Protein AF-A0A3N4IMP2-F1 (afdb_monomer_lite)

Sequence (169 aa):
MAQAAIAHDALLPSQGLLRSLLDLPLELRLEIYSFCPAFTLLQLSHSISFFYYEINQYPAILRLSGFKARSCTPTSKSRLCMPMITRITDWYERRLFDQLHQPNSGLGYGPQWDDNEKESSKGTVLRRSYARCMHCSKVGRFILYGYGLCKPCYEKSYDFVENLDDSIL

Radius of gyration: 24.7 Å; chains: 1; bounding box: 57×75×63 Å

Organism: NCBI:txid1160509

Structure (mmCIF, N/CA/C/O backbone):
data_AF-A0A3N4IMP2-F1
#
_entry.id   AF-A0A3N4IMP2-F1
#
loop_
_atom_site.group_PDB
_atom_site.id
_atom_site.type_symbol
_atom_site.label_atom_id
_atom_site.label_alt_id
_atom_site.label_comp_id
_atom_site.label_asym_id
_atom_site.label_entity_id
_atom_site.label_seq_id
_atom_site.pdbx_PDB_ins_code
_atom_site.Cartn_x
_atom_site.Cartn_y
_atom_site.Cartn_z
_atom_site.occupancy
_atom_site.B_iso_or_equiv
_atom_site.auth_seq_id
_atom_site.auth_comp_id
_atom_site.auth_asym_id
_atom_site.auth_atom_id
_atom_site.pdbx_PDB_model_num
ATOM 1 N N . MET A 1 1 ? -33.261 57.287 16.439 1.00 51.34 1 MET A N 1
ATOM 2 C CA . MET A 1 1 ? -32.159 56.628 15.706 1.00 51.34 1 MET A CA 1
ATOM 3 C C . MET A 1 1 ? -31.995 55.241 16.303 1.00 51.34 1 MET A C 1
ATOM 5 O O . MET A 1 1 ? -31.429 55.126 17.378 1.00 51.34 1 MET A O 1
ATOM 9 N N . ALA A 1 2 ? -32.603 54.226 15.690 1.00 50.34 2 ALA A N 1
ATOM 10 C CA . ALA A 1 2 ? -32.580 52.848 16.178 1.00 50.34 2 ALA A CA 1
ATOM 11 C C . ALA A 1 2 ? -31.742 52.011 15.204 1.00 50.34 2 ALA A C 1
ATOM 13 O O . ALA A 1 2 ? -32.078 51.931 14.025 1.00 50.34 2 ALA A O 1
ATOM 14 N N . GLN A 1 3 ? -30.625 51.463 15.680 1.00 50.69 3 GLN A N 1
ATOM 15 C CA . GLN A 1 3 ? -29.776 50.549 14.918 1.00 50.69 3 GLN A CA 1
ATOM 16 C C . GLN A 1 3 ? -30.252 49.117 15.170 1.00 50.69 3 GLN A C 1
ATOM 18 O O . GLN A 1 3 ? -30.246 48.646 16.305 1.00 50.69 3 GLN A O 1
ATOM 23 N N . ALA A 1 4 ? -30.690 48.448 14.105 1.00 57.41 4 ALA A N 1
ATOM 24 C CA . ALA A 1 4 ? -31.029 47.034 14.114 1.00 57.41 4 ALA A CA 1
ATOM 25 C C . ALA A 1 4 ? -29.739 46.205 14.020 1.00 57.41 4 ALA A C 1
ATOM 27 O O . ALA A 1 4 ? -29.000 46.304 13.041 1.00 57.41 4 ALA A O 1
ATOM 28 N N . ALA A 1 5 ? -29.467 45.404 15.049 1.00 63.12 5 ALA A N 1
ATOM 29 C CA . ALA A 1 5 ? -28.391 44.424 15.049 1.00 63.12 5 ALA A CA 1
ATOM 30 C C . ALA A 1 5 ? -28.832 43.195 14.239 1.00 63.12 5 ALA A C 1
ATOM 32 O O . ALA A 1 5 ? -29.759 42.484 14.626 1.00 63.12 5 ALA A O 1
ATOM 33 N N . ILE A 1 6 ? -28.181 42.965 13.099 1.00 69.81 6 ILE A N 1
ATOM 34 C CA . ILE A 1 6 ? -28.366 41.768 12.278 1.00 69.81 6 ILE A CA 1
ATOM 35 C C . ILE A 1 6 ? -27.608 40.631 12.967 1.00 69.81 6 ILE A C 1
ATOM 37 O O . ILE A 1 6 ? -26.380 40.568 12.923 1.00 69.81 6 ILE A O 1
ATOM 41 N N . ALA A 1 7 ? -28.350 39.758 13.646 1.00 63.44 7 ALA A N 1
ATOM 42 C CA . ALA A 1 7 ? -27.839 38.496 14.152 1.00 63.44 7 ALA A CA 1
ATOM 43 C C . ALA A 1 7 ? -27.530 37.585 12.956 1.00 63.44 7 ALA A C 1
ATOM 45 O O . ALA A 1 7 ? -28.425 37.005 12.346 1.00 63.44 7 ALA A O 1
ATOM 46 N N . HIS A 1 8 ? -26.252 37.498 12.592 1.00 60.53 8 HIS A N 1
ATOM 47 C CA . HIS A 1 8 ? -25.761 36.432 11.731 1.00 60.53 8 HIS A CA 1
ATOM 48 C C . HIS A 1 8 ? -25.749 35.144 12.550 1.00 60.53 8 HIS A C 1
ATOM 50 O O . HIS A 1 8 ? -24.800 34.87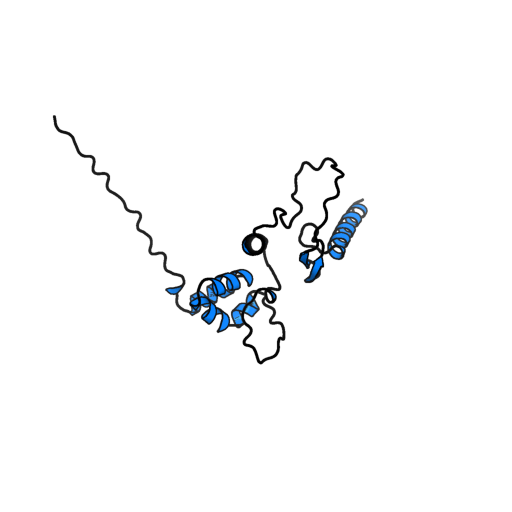4 13.286 1.00 60.53 8 HIS A O 1
ATOM 56 N N . ASP A 1 9 ? -26.836 34.385 12.430 1.00 60.12 9 ASP A N 1
ATOM 57 C CA . ASP A 1 9 ? -26.932 33.004 12.883 1.00 60.12 9 ASP A CA 1
ATOM 58 C C . ASP A 1 9 ? -25.748 32.213 12.315 1.00 60.12 9 ASP A C 1
ATOM 60 O O . ASP A 1 9 ? -25.658 31.912 11.121 1.00 60.12 9 ASP A O 1
ATOM 64 N N . ALA A 1 10 ? -24.794 31.926 13.196 1.00 61.88 10 ALA A N 1
ATOM 65 C CA . ALA A 1 10 ? -23.673 31.051 12.941 1.00 61.88 10 ALA A CA 1
ATOM 66 C C . ALA A 1 10 ? -24.206 29.616 12.863 1.00 61.88 10 ALA A C 1
ATOM 68 O O . ALA A 1 10 ? -24.205 28.878 13.849 1.00 61.88 10 ALA A O 1
ATOM 69 N N . LEU A 1 11 ? -24.649 29.215 11.672 1.00 62.31 11 LEU A N 1
ATOM 70 C CA . LEU A 1 11 ? -24.738 27.811 11.285 1.00 62.31 11 LEU A CA 1
ATOM 71 C C . LEU A 1 11 ? -23.314 27.245 11.303 1.00 62.31 11 LEU A C 1
ATOM 73 O O . LEU A 1 11 ? -22.640 27.182 10.276 1.00 62.31 11 LEU A O 1
ATOM 77 N N . LEU A 1 12 ? -22.828 26.886 12.495 1.00 63.03 12 LEU A N 1
ATOM 78 C CA . LEU A 1 12 ? -21.633 26.071 12.634 1.00 63.03 12 LEU A CA 1
ATOM 79 C C . LEU A 1 12 ? -21.889 24.817 11.793 1.00 63.03 12 LEU A C 1
ATOM 81 O O . LEU A 1 12 ? -22.857 24.104 12.080 1.00 63.03 12 LEU A O 1
ATOM 85 N N . PRO A 1 13 ? -21.091 24.557 10.740 1.00 63.75 13 PRO A N 1
ATOM 86 C CA . PRO A 1 13 ? -21.230 23.329 9.986 1.00 63.75 13 PRO A CA 1
ATOM 87 C C . PRO A 1 13 ? -21.110 22.214 11.010 1.00 63.75 13 PRO A C 1
ATOM 89 O O . PRO A 1 13 ? -20.125 22.172 11.751 1.00 63.75 13 PRO A O 1
ATOM 92 N N . SER A 1 14 ? -22.146 21.376 11.109 1.00 60.94 14 SER A N 1
ATOM 93 C CA . SER A 1 14 ? -22.103 20.171 11.923 1.00 60.94 14 SER A CA 1
ATOM 94 C C . SER A 1 14 ? -20.788 19.498 11.579 1.00 60.94 14 SER A C 1
ATOM 96 O O . SER A 1 14 ? -20.616 19.049 10.441 1.00 60.94 14 SER A O 1
ATOM 98 N N . GLN A 1 15 ? -19.830 19.533 12.504 1.00 61.12 15 GLN A N 1
ATOM 99 C CA . GLN A 1 15 ? -18.580 18.817 12.354 1.00 61.12 15 GLN A CA 1
ATOM 100 C C . GLN A 1 15 ? -19.004 17.363 12.385 1.00 61.12 15 GLN A C 1
ATOM 102 O O . GLN A 1 15 ? -19.175 16.783 13.456 1.00 61.12 15 GLN A O 1
ATOM 107 N N . GLY A 1 16 ? -19.343 16.837 11.204 1.00 58.59 16 GLY A N 1
ATOM 108 C CA . GLY A 1 16 ? -19.732 15.460 11.023 1.00 58.59 16 GLY A CA 1
ATOM 109 C C . GLY A 1 16 ? -18.637 14.678 11.700 1.00 58.59 16 GLY A C 1
ATOM 110 O O . GLY A 1 16 ? -17.479 14.838 11.323 1.00 58.59 16 GLY A O 1
ATOM 111 N N . LEU A 1 17 ? -19.004 13.978 12.776 1.00 65.44 17 LEU A N 1
ATOM 112 C CA . LEU A 1 17 ? -18.108 13.152 13.564 1.00 65.44 17 LEU A CA 1
ATOM 113 C C . LEU A 1 17 ? -17.330 12.309 12.566 1.00 65.44 17 LEU A C 1
ATOM 115 O O . LEU A 1 17 ? -17.871 11.346 12.016 1.00 65.44 17 LEU A O 1
ATOM 119 N N . LEU A 1 18 ? -16.102 12.732 12.267 1.00 70.94 18 LEU A N 1
ATOM 120 C CA . LEU A 1 18 ? -15.195 11.979 11.432 1.00 70.94 18 LEU A CA 1
ATOM 121 C C . LEU A 1 18 ? -14.898 10.752 12.270 1.00 70.94 18 LEU A C 1
ATOM 123 O O . LEU A 1 18 ? -14.074 10.801 13.179 1.00 70.94 18 LEU A O 1
ATOM 127 N N . ARG A 1 19 ? -15.679 9.693 12.038 1.00 81.50 19 ARG A N 1
ATOM 128 C CA . ARG A 1 19 ? -15.487 8.417 12.708 1.00 81.50 19 ARG A CA 1
ATOM 129 C C . ARG A 1 19 ? -14.054 8.024 12.426 1.00 81.50 19 ARG A C 1
ATOM 131 O O . ARG A 1 19 ? -13.653 7.925 11.262 1.00 81.50 19 ARG A O 1
ATOM 138 N N . SER A 1 20 ? -13.278 7.897 13.492 1.00 90.75 20 SER A N 1
ATOM 139 C CA . SER A 1 20 ? -11.888 7.523 13.358 1.00 90.75 20 SER A CA 1
ATOM 140 C C . SER A 1 20 ? -11.847 6.128 12.758 1.00 90.75 20 SER A C 1
ATOM 142 O O . SER A 1 20 ? -12.690 5.284 13.069 1.00 90.75 20 SER A O 1
ATOM 144 N N . LEU A 1 21 ? -10.831 5.846 11.942 1.00 92.88 21 LEU A N 1
ATOM 145 C CA . LEU A 1 21 ? -10.572 4.473 11.517 1.00 92.88 21 LEU A CA 1
ATOM 146 C C . LEU A 1 21 ? -10.449 3.550 12.741 1.00 92.88 21 LEU A C 1
ATOM 148 O O . LEU A 1 21 ? -10.773 2.381 12.636 1.00 92.88 21 LEU A O 1
ATOM 152 N N . LEU A 1 22 ? -10.022 4.078 13.895 1.00 93.69 22 LEU A N 1
ATOM 153 C CA . LEU A 1 22 ? -9.879 3.351 15.159 1.00 93.69 22 LEU A CA 1
ATOM 154 C C . LEU A 1 22 ? -11.214 2.968 15.819 1.00 93.69 22 LEU A C 1
ATOM 156 O O . LEU A 1 22 ? -11.231 2.041 16.621 1.00 93.69 22 LEU A O 1
ATOM 160 N N . ASP A 1 23 ? -12.313 3.647 15.476 1.00 94.75 23 ASP A N 1
ATOM 161 C CA . ASP A 1 23 ? -13.646 3.371 16.036 1.00 94.75 23 ASP A CA 1
ATOM 162 C C . ASP A 1 23 ? -14.349 2.215 15.307 1.00 94.75 23 ASP A C 1
ATOM 164 O O . ASP A 1 23 ? -15.416 1.755 15.720 1.00 94.75 23 ASP A O 1
ATOM 168 N N . LEU A 1 24 ? -13.778 1.753 14.191 1.00 95.56 24 LEU A N 1
ATOM 169 C CA . LEU A 1 24 ? -14.312 0.631 13.435 1.00 95.56 24 LEU A CA 1
ATOM 170 C C . LEU A 1 24 ? -13.981 -0.703 14.131 1.00 95.56 24 LEU A C 1
ATOM 172 O O . LEU A 1 24 ? -12.858 -0.898 14.611 1.00 95.56 24 LEU A O 1
ATOM 176 N N . PRO A 1 25 ? -14.914 -1.671 14.121 1.00 96.56 25 PRO A N 1
ATOM 177 C CA . PRO A 1 25 ? -14.616 -3.060 14.450 1.00 96.56 25 PRO A CA 1
ATOM 178 C C . PRO A 1 25 ? -13.401 -3.583 13.680 1.00 96.56 25 PRO A C 1
ATOM 180 O O . PRO A 1 25 ? -13.135 -3.168 12.548 1.00 96.56 25 PRO A O 1
ATOM 183 N N . LEU A 1 26 ? -12.658 -4.496 14.305 1.00 96.75 26 LEU A N 1
ATOM 184 C CA . LEU A 1 26 ? -11.434 -5.072 13.749 1.00 96.75 26 LEU A CA 1
ATOM 185 C C . LEU A 1 26 ? -11.651 -5.618 12.333 1.00 96.75 26 LEU A C 1
ATOM 187 O O . LEU A 1 26 ? -10.852 -5.342 11.446 1.00 96.75 26 LEU A O 1
ATOM 191 N N . GLU A 1 27 ? -12.744 -6.339 12.112 1.00 97.50 27 GLU A N 1
ATOM 192 C CA . GLU A 1 27 ? -13.074 -6.999 10.850 1.00 97.50 27 GLU A CA 1
ATOM 193 C C . GLU A 1 27 ? -13.137 -5.994 9.695 1.00 97.50 27 GLU A C 1
ATOM 195 O O . GLU A 1 27 ? -12.503 -6.201 8.662 1.00 97.50 27 GLU A O 1
ATOM 200 N N . LEU A 1 28 ? -13.810 -4.858 9.910 1.00 97.56 28 LEU A N 1
ATOM 201 C CA . LEU A 1 28 ? -13.917 -3.795 8.908 1.00 97.56 28 LEU A CA 1
ATOM 202 C C . LEU A 1 28 ? -12.562 -3.136 8.636 1.00 97.56 28 LEU A C 1
ATOM 204 O O . LEU A 1 28 ? -12.269 -2.763 7.502 1.00 97.56 28 LEU A O 1
ATOM 208 N N . ARG A 1 29 ? -11.706 -3.011 9.655 1.00 97.31 29 ARG A N 1
ATOM 209 C CA . ARG A 1 29 ? -10.355 -2.448 9.493 1.00 97.31 29 ARG A CA 1
ATOM 210 C C . ARG A 1 29 ? -9.465 -3.386 8.683 1.00 97.31 29 ARG A C 1
ATOM 212 O O . ARG A 1 29 ? -8.797 -2.931 7.756 1.00 97.31 29 ARG A O 1
ATOM 219 N N . LEU A 1 30 ? -9.514 -4.691 8.960 1.00 96.25 30 LEU A N 1
ATOM 220 C CA . LEU A 1 30 ? -8.801 -5.709 8.182 1.00 96.25 30 LEU A CA 1
ATOM 221 C C . LEU A 1 30 ? -9.294 -5.768 6.729 1.00 96.25 30 LEU A C 1
ATOM 223 O O . LEU A 1 30 ? -8.478 -5.912 5.817 1.00 96.25 30 LEU A O 1
ATOM 227 N N . GLU A 1 31 ? -10.598 -5.608 6.504 1.00 96.56 31 GLU A N 1
ATOM 228 C CA . GLU A 1 31 ? -11.173 -5.525 5.161 1.00 96.56 31 GLU A CA 1
ATOM 229 C C . GLU A 1 31 ? -10.668 -4.286 4.410 1.00 96.56 31 GLU A C 1
ATOM 231 O O . GLU A 1 31 ? -10.165 -4.423 3.295 1.00 96.56 31 GLU A O 1
ATOM 236 N N . ILE A 1 32 ? -10.649 -3.106 5.041 1.00 96.56 32 ILE A N 1
ATOM 237 C CA . ILE A 1 32 ? -10.044 -1.891 4.462 1.00 96.56 32 ILE A CA 1
ATOM 238 C C . ILE A 1 32 ? -8.568 -2.122 4.106 1.00 96.56 32 ILE A C 1
ATOM 240 O O . ILE A 1 32 ? -8.126 -1.759 3.014 1.00 96.56 32 ILE A O 1
ATOM 244 N N . TYR A 1 33 ? -7.797 -2.765 4.987 1.00 96.25 33 TYR A N 1
ATOM 245 C CA . TYR A 1 33 ? -6.391 -3.074 4.712 1.00 96.25 33 TYR A CA 1
ATOM 246 C C . TYR A 1 33 ? -6.209 -4.044 3.545 1.00 96.25 33 TYR A C 1
ATOM 248 O O . TYR A 1 33 ? -5.207 -3.949 2.839 1.00 96.25 33 TYR A O 1
ATOM 256 N N . SER A 1 34 ? -7.165 -4.944 3.305 1.00 95.06 34 SER A N 1
ATOM 257 C CA . SER A 1 34 ? -7.109 -5.882 2.177 1.00 95.06 34 SER A CA 1
ATOM 258 C C . SER A 1 34 ? -7.192 -5.191 0.810 1.00 95.06 34 SER A C 1
ATOM 260 O O . SER A 1 34 ? -6.638 -5.704 -0.162 1.00 95.06 34 SER A O 1
ATOM 262 N N . PHE A 1 35 ? -7.801 -4.000 0.750 1.00 94.56 35 PHE A N 1
ATOM 263 C CA . PHE A 1 35 ? -7.865 -3.159 -0.450 1.00 94.56 35 PHE A CA 1
ATOM 264 C C . PHE A 1 35 ? -6.675 -2.203 -0.592 1.00 94.56 35 PHE A C 1
ATOM 266 O O . PHE A 1 35 ? -6.522 -1.551 -1.624 1.00 94.56 35 PHE A O 1
ATOM 273 N N . CYS A 1 36 ? -5.826 -2.094 0.431 1.00 93.19 36 CYS A N 1
ATOM 274 C CA . CYS A 1 36 ? -4.695 -1.178 0.421 1.00 93.19 36 CYS A CA 1
ATOM 275 C C . CYS A 1 36 ? -3.462 -1.838 -0.224 1.00 93.19 36 CYS A C 1
ATOM 277 O O . CYS A 1 36 ? -3.119 -2.975 0.119 1.00 93.19 36 CYS A O 1
ATOM 279 N N . PRO A 1 37 ? -2.728 -1.135 -1.108 1.00 91.81 37 PRO A N 1
ATOM 280 C CA . PRO A 1 37 ? -1.491 -1.666 -1.661 1.00 91.81 37 PRO A CA 1
ATOM 281 C C . PRO A 1 37 ? -0.393 -1.732 -0.587 1.00 91.81 37 PRO A C 1
ATOM 283 O O . PRO A 1 37 ? -0.454 -1.060 0.450 1.00 91.81 37 PRO A O 1
ATOM 286 N N . ALA A 1 38 ? 0.632 -2.556 -0.826 1.00 91.38 38 ALA A N 1
ATOM 287 C CA . ALA A 1 38 ? 1.658 -2.857 0.175 1.00 91.38 38 ALA A CA 1
ATOM 288 C C . ALA A 1 38 ? 2.402 -1.604 0.678 1.00 91.38 38 ALA A C 1
ATOM 290 O O . ALA A 1 38 ? 2.786 -1.555 1.849 1.00 91.38 38 ALA A O 1
ATOM 291 N N . PHE A 1 39 ? 2.589 -0.582 -0.166 1.00 91.00 39 PHE A N 1
ATOM 292 C CA . PHE A 1 39 ? 3.180 0.686 0.264 1.00 91.00 39 PHE A CA 1
ATOM 293 C C . PHE A 1 39 ? 2.271 1.474 1.199 1.00 91.00 39 PHE A C 1
ATOM 295 O O . PHE A 1 39 ? 2.751 1.989 2.205 1.00 91.00 39 PHE A O 1
ATOM 302 N N . THR A 1 40 ? 0.966 1.518 0.937 1.00 92.62 40 THR A N 1
ATOM 303 C CA . THR A 1 40 ? 0.008 2.180 1.832 1.00 92.62 40 THR A CA 1
ATOM 304 C C . THR A 1 40 ? -0.022 1.502 3.196 1.00 92.62 40 THR A C 1
ATOM 306 O O . THR A 1 40 ? 0.035 2.182 4.218 1.00 92.62 40 THR A O 1
ATOM 309 N N . LEU A 1 41 ? -0.015 0.165 3.232 1.00 94.06 41 LEU A N 1
ATOM 310 C CA . LEU A 1 41 ? 0.087 -0.586 4.488 1.00 94.06 41 LEU A CA 1
ATOM 311 C C . LEU A 1 41 ? 1.395 -0.291 5.232 1.00 94.06 41 LEU A C 1
ATOM 313 O O . LEU A 1 41 ? 1.395 -0.208 6.460 1.00 94.06 41 LEU A O 1
ATOM 317 N N . LEU A 1 42 ? 2.496 -0.067 4.507 1.00 92.81 42 LEU A N 1
ATOM 318 C CA . LEU A 1 42 ? 3.749 0.387 5.107 1.00 92.81 42 LEU A CA 1
ATOM 319 C C . LEU A 1 42 ? 3.606 1.766 5.730 1.00 92.81 42 LEU A C 1
ATOM 321 O O . LEU A 1 42 ? 3.936 1.915 6.906 1.00 92.81 42 LEU A O 1
ATOM 325 N N . GLN A 1 43 ? 3.069 2.738 5.000 1.00 93.12 43 GLN A N 1
ATOM 326 C CA . GLN A 1 43 ? 2.859 4.081 5.536 1.00 93.12 43 GLN A CA 1
ATOM 327 C C . GLN A 1 43 ? 1.958 4.060 6.781 1.00 93.12 43 GLN A C 1
ATOM 329 O O . GLN A 1 43 ? 2.323 4.647 7.797 1.00 93.12 43 GLN A O 1
ATOM 334 N N . LEU A 1 44 ? 0.856 3.301 6.759 1.00 94.31 44 LEU A N 1
ATOM 335 C CA . LEU A 1 44 ? -0.025 3.121 7.922 1.00 94.31 44 LEU A CA 1
ATOM 336 C C . LEU A 1 44 ? 0.701 2.479 9.111 1.00 94.31 44 LEU A C 1
ATOM 338 O O . LEU A 1 44 ? 0.558 2.925 10.248 1.00 94.31 44 LEU A O 1
ATOM 342 N N . SER A 1 45 ? 1.524 1.459 8.862 1.00 95.00 45 SER A N 1
ATOM 343 C CA . SER A 1 45 ? 2.313 0.822 9.922 1.00 95.00 45 SER A CA 1
ATOM 344 C C . SER A 1 45 ? 3.362 1.761 10.531 1.00 95.00 45 SER A C 1
ATOM 346 O O . SER A 1 45 ? 3.759 1.577 11.677 1.00 95.00 45 SER A O 1
ATOM 348 N N . HIS A 1 46 ? 3.809 2.778 9.793 1.00 92.88 46 HIS A N 1
ATOM 349 C CA . HIS A 1 46 ? 4.757 3.775 10.286 1.00 92.88 46 HIS A CA 1
ATOM 350 C C . HIS A 1 46 ? 4.083 4.996 10.919 1.00 92.88 46 HIS A C 1
ATOM 352 O O . HIS A 1 46 ? 4.741 5.699 11.685 1.00 92.88 46 HIS A O 1
ATOM 358 N N . SER A 1 47 ? 2.801 5.252 10.643 1.00 94.12 47 SER A N 1
ATOM 359 C CA . SER A 1 47 ? 2.104 6.421 11.180 1.00 94.12 47 SER A CA 1
ATOM 360 C C . SER A 1 47 ? 1.727 6.251 12.652 1.00 94.12 47 SER A C 1
ATOM 362 O O . SER A 1 47 ? 1.875 7.190 13.430 1.00 94.12 47 SER A O 1
ATOM 364 N N . ILE A 1 48 ? 1.223 5.073 13.046 1.00 95.50 48 ILE A N 1
ATOM 365 C CA . ILE A 1 48 ? 0.755 4.798 14.415 1.00 95.50 48 ILE A CA 1
ATOM 366 C C . ILE A 1 48 ? 1.096 3.353 14.809 1.00 95.50 48 ILE A C 1
ATOM 368 O O . ILE A 1 48 ? 0.857 2.411 14.054 1.00 95.50 48 ILE A O 1
ATOM 372 N N . SER A 1 49 ? 1.598 3.161 16.035 1.00 95.19 49 SER A N 1
ATOM 373 C CA . SER A 1 49 ? 1.962 1.841 16.582 1.00 95.19 49 SER A CA 1
ATOM 374 C C . SER A 1 49 ? 0.795 0.849 16.615 1.00 95.19 49 SER A C 1
ATOM 376 O O . SER A 1 49 ? 0.994 -0.352 16.466 1.00 95.19 49 SER A O 1
ATOM 378 N N . PHE A 1 50 ? -0.430 1.341 16.771 1.00 96.19 50 PHE A N 1
ATOM 379 C CA . PHE A 1 50 ? -1.642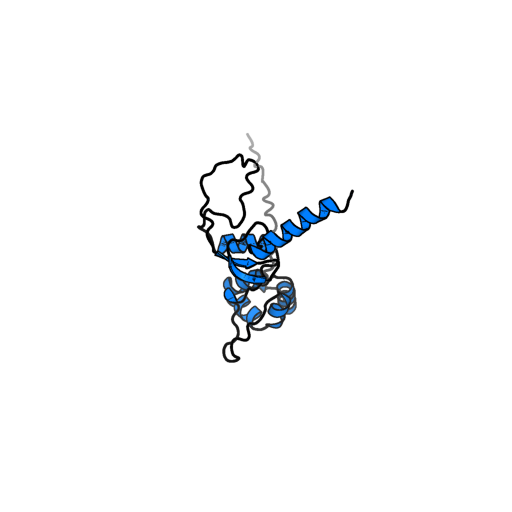 0.536 16.721 1.00 96.19 50 PHE A CA 1
ATOM 380 C C . PHE A 1 50 ? -1.800 -0.195 15.376 1.00 96.19 50 PHE A C 1
ATOM 382 O O . PHE A 1 50 ? -1.890 -1.422 15.355 1.00 96.19 50 PHE A O 1
ATOM 389 N N . PHE A 1 51 ? -1.712 0.529 14.253 1.00 95.81 51 PHE A N 1
ATOM 390 C CA . PHE A 1 51 ? -1.741 -0.072 12.915 1.00 95.81 51 PHE A CA 1
ATOM 391 C C . PHE A 1 51 ? -0.541 -0.976 12.671 1.00 95.81 51 PHE A C 1
ATOM 393 O O . PHE A 1 51 ? -0.681 -2.027 12.050 1.00 95.81 51 PHE A O 1
ATOM 400 N N . TYR A 1 52 ? 0.632 -0.612 13.198 1.00 95.06 52 TYR A N 1
ATOM 401 C CA . TYR A 1 52 ? 1.802 -1.481 13.138 1.00 95.06 52 TYR A CA 1
ATOM 402 C C . TYR A 1 52 ? 1.512 -2.861 13.734 1.00 95.06 52 TYR A C 1
ATOM 404 O O . TYR A 1 52 ? 1.748 -3.874 13.074 1.00 95.06 52 TYR A O 1
ATOM 412 N N . TYR A 1 53 ? 1.008 -2.921 14.968 1.00 95.19 53 TYR A N 1
ATOM 413 C CA . TYR A 1 53 ? 0.737 -4.200 15.621 1.00 95.19 53 TYR A CA 1
ATOM 414 C C . TYR A 1 53 ? -0.340 -4.985 14.890 1.00 95.19 53 TYR A C 1
ATOM 416 O O . TYR A 1 53 ? -0.164 -6.179 14.663 1.00 95.19 53 TYR A O 1
ATOM 424 N N . GLU A 1 54 ? -1.409 -4.316 14.480 1.00 95.88 54 GLU A N 1
ATOM 425 C CA . GLU A 1 54 ? -2.518 -4.959 13.796 1.00 95.88 54 GLU A CA 1
ATOM 426 C C . GLU A 1 54 ? -2.109 -5.544 12.439 1.00 95.88 54 GLU A C 1
ATOM 428 O O . GLU A 1 54 ? -2.249 -6.745 12.221 1.00 95.88 54 GLU A O 1
ATOM 433 N N . ILE A 1 55 ? -1.493 -4.750 11.560 1.00 95.44 55 ILE A N 1
ATOM 434 C CA . ILE A 1 55 ? -1.047 -5.210 10.235 1.00 95.44 55 ILE A CA 1
ATOM 435 C C . ILE A 1 55 ? -0.050 -6.374 10.363 1.00 95.44 55 ILE A C 1
ATOM 437 O O . ILE A 1 55 ? -0.127 -7.347 9.611 1.00 95.44 55 ILE A O 1
ATOM 441 N N . ASN A 1 56 ? 0.869 -6.318 11.336 1.00 92.62 56 ASN A N 1
ATOM 442 C CA . ASN A 1 56 ? 1.846 -7.390 11.549 1.00 92.62 56 ASN A CA 1
ATOM 443 C C . ASN A 1 56 ? 1.252 -8.637 12.241 1.00 92.62 56 ASN A C 1
ATOM 445 O O . ASN A 1 56 ? 1.874 -9.700 12.174 1.00 92.62 56 ASN A O 1
ATOM 449 N N . GLN A 1 57 ? 0.083 -8.550 12.888 1.00 95.12 57 GLN A N 1
ATOM 450 C CA . GLN A 1 57 ? -0.620 -9.723 13.426 1.00 95.12 57 GLN A CA 1
ATOM 451 C C . GLN A 1 57 ? -1.380 -10.515 12.354 1.00 95.12 57 GLN A C 1
ATOM 453 O O . GLN A 1 57 ? -1.539 -11.726 12.509 1.00 95.12 57 GLN A O 1
ATOM 458 N N . TYR A 1 58 ? -1.780 -9.877 11.249 1.00 94.50 58 TYR A N 1
ATOM 459 C CA . TYR A 1 58 ? -2.570 -10.501 10.180 1.00 94.50 58 TYR A CA 1
ATOM 460 C C . TYR A 1 58 ? -1.797 -10.573 8.849 1.00 94.50 58 TYR A C 1
ATOM 462 O O . TYR A 1 58 ? -2.140 -9.896 7.877 1.00 94.50 58 TYR A O 1
ATOM 470 N N . PRO A 1 59 ? -0.777 -11.449 8.730 1.00 91.19 59 PRO A N 1
ATOM 471 C CA . PRO A 1 59 ? 0.074 -11.532 7.537 1.00 91.19 59 PRO A CA 1
ATOM 472 C C . PRO A 1 59 ? -0.671 -11.954 6.261 1.00 91.19 59 PRO A C 1
ATOM 474 O O . PRO A 1 59 ? -0.152 -11.773 5.159 1.00 91.19 59 PRO A O 1
ATOM 477 N N . ALA A 1 60 ? -1.884 -12.507 6.377 1.00 92.06 60 ALA A N 1
ATOM 478 C CA . ALA A 1 60 ? -2.729 -12.832 5.228 1.00 92.06 60 ALA A CA 1
ATOM 479 C C . ALA A 1 60 ? -3.032 -11.593 4.363 1.00 92.06 60 ALA A C 1
ATOM 481 O O . ALA A 1 60 ? -3.009 -11.686 3.137 1.00 92.06 60 ALA A O 1
ATOM 482 N N . ILE A 1 61 ? -3.202 -10.426 4.990 1.00 93.12 61 ILE A N 1
ATOM 483 C CA . ILE A 1 61 ? -3.472 -9.146 4.317 1.00 93.12 61 ILE A CA 1
ATOM 484 C C . ILE A 1 61 ? -2.274 -8.711 3.469 1.00 93.12 61 ILE A C 1
ATOM 486 O O . ILE A 1 61 ? -2.414 -8.222 2.347 1.00 93.12 61 ILE A O 1
ATOM 490 N N . LEU A 1 62 ? -1.062 -8.972 3.960 1.00 89.94 62 LEU A N 1
ATOM 491 C CA . LEU A 1 62 ? 0.157 -8.687 3.210 1.00 89.94 62 LEU A CA 1
ATOM 492 C C . LEU A 1 62 ? 0.217 -9.537 1.938 1.00 89.94 62 LEU A C 1
ATOM 494 O O . LEU A 1 62 ? 0.510 -9.034 0.857 1.00 89.94 62 LEU A O 1
ATOM 498 N N . ARG A 1 63 ? -0.131 -10.824 2.030 1.00 87.12 63 ARG A N 1
ATOM 499 C CA . ARG A 1 63 ? -0.111 -11.722 0.862 1.00 87.12 63 ARG A CA 1
ATOM 500 C C . ARG A 1 63 ? -1.054 -11.251 -0.251 1.00 87.12 63 ARG A C 1
ATOM 502 O O . ARG A 1 63 ? -0.695 -11.397 -1.418 1.00 87.12 63 ARG A O 1
ATOM 509 N N . LEU A 1 64 ? -2.207 -10.675 0.098 1.00 87.25 64 LEU A N 1
ATOM 510 C CA . LEU A 1 64 ? -3.179 -10.141 -0.865 1.00 87.25 64 LEU A CA 1
ATOM 511 C C . LEU A 1 64 ? -2.690 -8.852 -1.540 1.00 87.25 64 LEU A C 1
ATOM 513 O O . LEU A 1 64 ? -2.820 -8.711 -2.752 1.00 87.25 64 LEU A O 1
ATOM 517 N N . SER A 1 65 ? -2.022 -7.970 -0.797 1.00 84.31 65 SER A N 1
ATOM 518 C CA . SER A 1 65 ? -1.488 -6.691 -1.303 1.00 84.31 65 SER A CA 1
ATOM 519 C C . SER A 1 65 ? -0.246 -6.824 -2.208 1.00 84.31 65 SER A C 1
ATOM 521 O O . SER A 1 65 ? 0.423 -5.839 -2.523 1.00 84.31 65 SER A O 1
ATOM 523 N N . GLY A 1 66 ? 0.097 -8.040 -2.651 1.00 74.00 66 GLY A N 1
ATOM 524 C CA . GLY A 1 66 ? 1.252 -8.294 -3.517 1.00 74.00 66 GLY A CA 1
ATOM 525 C C . GLY A 1 66 ? 2.589 -8.378 -2.772 1.00 74.00 66 GLY A C 1
ATOM 526 O O . GLY A 1 66 ? 3.655 -8.385 -3.408 1.00 74.00 66 GLY A O 1
ATOM 527 N N . PHE A 1 67 ? 2.559 -8.483 -1.440 1.00 77.38 67 PHE A N 1
ATOM 528 C CA . PHE A 1 67 ? 3.746 -8.742 -0.636 1.00 77.38 67 PHE A CA 1
ATOM 529 C C . PHE A 1 67 ? 4.266 -10.155 -0.898 1.00 77.38 67 PHE A C 1
ATOM 531 O O . PHE A 1 67 ? 3.582 -11.159 -0.683 1.00 77.38 67 PHE A O 1
ATOM 538 N N . LYS A 1 68 ? 5.527 -10.247 -1.320 1.00 71.94 68 LYS A N 1
ATOM 539 C CA . LYS A 1 68 ? 6.250 -11.516 -1.350 1.00 71.94 68 LYS A CA 1
ATOM 540 C C . LYS A 1 68 ? 7.142 -11.554 -0.126 1.00 71.94 68 LYS A C 1
ATOM 542 O O . LYS A 1 68 ? 8.172 -10.881 -0.104 1.00 71.94 68 LYS A O 1
ATOM 547 N N . ALA A 1 69 ? 6.747 -12.344 0.872 1.00 71.00 69 ALA A N 1
ATOM 548 C CA . ALA A 1 69 ? 7.647 -12.703 1.952 1.00 71.00 69 ALA A CA 1
ATOM 549 C C . ALA A 1 69 ? 8.887 -13.317 1.300 1.00 71.00 69 ALA A C 1
ATOM 551 O O . ALA A 1 69 ? 8.824 -14.396 0.707 1.00 71.00 69 ALA A O 1
ATOM 552 N N . ARG A 1 70 ? 10.011 -12.594 1.330 1.00 64.88 70 ARG A N 1
ATOM 553 C CA . ARG A 1 70 ? 11.293 -13.236 1.062 1.00 64.88 70 ARG A CA 1
ATOM 554 C C . ARG A 1 70 ? 11.400 -14.327 2.117 1.00 64.88 70 ARG A C 1
ATOM 556 O O . ARG A 1 70 ? 11.045 -14.079 3.268 1.00 64.88 70 ARG A O 1
ATOM 563 N N . SER A 1 71 ? 11.845 -15.516 1.733 1.00 58.03 71 SER A N 1
ATOM 564 C CA . SER A 1 71 ? 12.185 -16.595 2.660 1.00 58.03 71 SER A CA 1
ATOM 565 C C . SER A 1 71 ? 13.415 -16.188 3.481 1.00 58.03 71 SER A C 1
ATOM 567 O O . SER A 1 71 ? 14.484 -16.780 3.378 1.00 58.03 71 SER A O 1
ATOM 569 N N . CYS A 1 72 ? 13.309 -15.093 4.226 1.00 51.12 72 CYS A N 1
ATOM 570 C CA . CYS A 1 72 ? 14.226 -14.753 5.285 1.00 51.12 72 CYS A CA 1
ATOM 571 C C . CYS A 1 72 ? 13.848 -15.669 6.445 1.00 51.12 72 CYS A C 1
ATOM 573 O O . CYS A 1 72 ? 12.673 -15.850 6.757 1.00 51.12 72 CYS A O 1
ATOM 575 N N . THR A 1 73 ? 14.867 -16.325 6.976 1.00 49.94 73 THR A N 1
ATOM 576 C CA . THR A 1 73 ? 14.831 -17.423 7.939 1.00 49.94 73 THR A CA 1
ATOM 577 C C . THR A 1 73 ? 13.738 -17.301 9.016 1.00 49.94 73 THR A C 1
ATOM 579 O O . THR A 1 73 ? 13.476 -16.197 9.495 1.00 49.94 73 THR A O 1
ATOM 582 N N . PRO A 1 74 ? 13.154 -18.430 9.467 1.00 54.22 74 PRO A N 1
ATOM 583 C CA . PRO A 1 74 ? 11.965 -18.492 10.335 1.00 54.22 74 PRO A CA 1
ATOM 584 C C . PRO A 1 74 ? 12.095 -17.828 11.720 1.00 54.22 74 PRO A C 1
ATOM 586 O O . PRO A 1 74 ? 11.145 -17.830 12.496 1.00 54.22 74 PRO A O 1
ATOM 589 N N . THR A 1 75 ? 13.247 -17.252 12.055 1.00 62.91 75 THR A N 1
ATOM 590 C CA . THR A 1 75 ? 13.545 -16.709 13.382 1.00 62.91 75 THR A CA 1
ATOM 591 C C . THR A 1 75 ? 13.196 -15.231 13.553 1.00 62.91 75 THR A C 1
ATOM 593 O O . THR A 1 75 ? 13.092 -14.771 14.688 1.00 62.91 75 THR A O 1
ATOM 596 N N . SER A 1 76 ? 12.951 -14.474 12.477 1.00 65.50 76 SER A N 1
ATOM 597 C CA . SER A 1 76 ? 12.528 -13.073 12.586 1.00 65.50 76 SER A CA 1
ATOM 598 C C . SER A 1 76 ? 11.095 -12.911 12.090 1.00 65.50 76 SER A C 1
ATOM 600 O O . SER A 1 76 ? 10.839 -13.087 10.897 1.00 65.50 76 SER A O 1
ATOM 602 N N . LYS A 1 77 ? 10.163 -12.549 12.987 1.00 68.25 77 LYS A N 1
ATOM 603 C CA . LYS A 1 77 ? 8.829 -12.054 12.603 1.00 68.25 77 LYS A CA 1
ATOM 604 C C . LYS A 1 77 ? 9.033 -11.010 11.508 1.00 68.25 77 LYS A C 1
ATOM 606 O O . LYS A 1 77 ? 9.670 -9.988 11.763 1.00 68.25 77 LYS A O 1
ATOM 611 N N . SER A 1 78 ? 8.596 -11.317 10.289 1.00 65.50 78 SER A N 1
ATOM 612 C CA . SER A 1 78 ? 8.859 -10.491 9.115 1.00 65.50 78 SER A CA 1
ATOM 613 C C . SER A 1 78 ? 8.174 -9.144 9.293 1.00 65.50 78 SER A C 1
ATOM 615 O O . SER A 1 78 ? 6.968 -9.032 9.111 1.00 65.50 78 SER A O 1
ATOM 617 N N . ARG A 1 79 ? 8.943 -8.136 9.707 1.00 79.81 79 ARG A N 1
ATOM 618 C CA . ARG A 1 79 ? 8.447 -6.772 9.857 1.00 79.81 79 ARG A CA 1
ATOM 619 C C . ARG A 1 79 ? 8.274 -6.182 8.474 1.00 79.81 79 ARG A C 1
ATOM 621 O O . ARG A 1 79 ? 9.201 -6.247 7.662 1.00 79.81 79 ARG A O 1
ATOM 628 N N . LEU A 1 80 ? 7.111 -5.594 8.223 1.00 81.12 80 LEU A N 1
ATOM 629 C CA . LEU A 1 80 ? 6.898 -4.831 7.007 1.00 81.12 80 LEU A CA 1
ATOM 630 C C . LEU A 1 80 ? 7.967 -3.731 6.921 1.00 81.12 80 LEU A C 1
ATOM 632 O O . LEU A 1 80 ? 8.086 -2.889 7.806 1.00 81.12 80 LEU A O 1
ATOM 636 N N . CYS A 1 81 ? 8.809 -3.789 5.897 1.00 81.56 81 CYS A N 1
ATOM 637 C CA . CYS A 1 81 ? 9.868 -2.814 5.685 1.00 81.56 81 CYS A CA 1
ATOM 638 C C . CYS A 1 81 ? 10.066 -2.581 4.193 1.00 81.56 81 CYS A C 1
ATOM 640 O O . CYS A 1 81 ? 9.674 -3.399 3.356 1.00 81.56 81 CYS A O 1
ATOM 642 N N . MET A 1 82 ? 10.711 -1.465 3.861 1.00 80.31 82 MET A N 1
ATOM 643 C CA . MET A 1 82 ? 10.843 -1.024 2.477 1.00 80.31 82 MET A CA 1
ATOM 644 C C . MET A 1 82 ? 11.380 -2.070 1.488 1.00 80.31 82 MET A C 1
ATOM 646 O O . MET A 1 82 ? 10.768 -2.264 0.439 1.00 80.31 82 MET A O 1
ATOM 650 N N . PRO A 1 83 ? 12.453 -2.821 1.801 1.00 74.00 83 PRO A N 1
ATOM 651 C CA . PRO A 1 83 ? 12.979 -3.855 0.902 1.00 74.00 83 PRO A CA 1
ATOM 652 C C . PRO A 1 83 ? 11.998 -4.992 0.565 1.00 74.00 83 PRO A C 1
ATOM 654 O O . PRO A 1 83 ? 12.252 -5.772 -0.365 1.00 74.00 83 PRO A O 1
ATOM 657 N N . MET A 1 84 ? 10.914 -5.131 1.335 1.00 72.38 84 MET A N 1
ATOM 658 C CA . MET A 1 84 ? 9.882 -6.148 1.133 1.00 72.38 84 MET A CA 1
ATOM 659 C C . MET A 1 84 ? 8.760 -5.690 0.199 1.00 72.38 84 MET A C 1
ATOM 661 O O . MET A 1 84 ? 8.035 -6.536 -0.331 1.00 72.38 84 MET A O 1
ATOM 665 N N . ILE A 1 85 ? 8.649 -4.388 -0.076 1.00 79.94 85 ILE A N 1
ATOM 666 C CA . ILE A 1 85 ? 7.749 -3.875 -1.109 1.00 79.94 85 ILE A CA 1
ATOM 667 C C . ILE A 1 85 ? 8.366 -4.208 -2.458 1.00 79.94 85 ILE A C 1
ATOM 669 O O . ILE A 1 85 ? 9.250 -3.528 -2.973 1.00 79.94 85 ILE A O 1
ATOM 673 N N . THR A 1 86 ? 7.932 -5.330 -3.024 1.00 71.38 86 THR A N 1
ATOM 674 C CA . THR A 1 86 ? 8.441 -5.750 -4.327 1.00 71.38 86 THR A CA 1
ATOM 675 C C . THR A 1 86 ? 7.706 -5.044 -5.460 1.00 71.38 86 THR A C 1
ATOM 677 O O . THR A 1 86 ? 8.287 -4.841 -6.525 1.00 71.38 86 THR A O 1
ATOM 680 N N . ARG A 1 87 ? 6.437 -4.684 -5.269 1.00 74.94 87 ARG A N 1
ATOM 681 C CA . ARG A 1 87 ? 5.586 -4.097 -6.302 1.00 74.94 87 ARG A CA 1
ATOM 682 C C . ARG A 1 87 ? 5.010 -2.785 -5.801 1.00 74.94 87 ARG A C 1
ATOM 684 O O . ARG A 1 87 ? 4.442 -2.754 -4.721 1.00 74.94 87 ARG A O 1
ATOM 691 N N . ILE A 1 88 ? 5.173 -1.766 -6.629 1.00 81.38 88 ILE A N 1
ATOM 692 C CA . ILE A 1 88 ? 4.359 -0.560 -6.624 1.00 81.38 88 ILE A CA 1
ATOM 693 C C . ILE A 1 88 ? 3.359 -0.794 -7.753 1.00 81.38 88 ILE A C 1
ATOM 695 O O . ILE A 1 88 ? 3.765 -1.113 -8.876 1.00 81.38 88 ILE A O 1
ATOM 699 N N . THR A 1 89 ? 2.085 -0.811 -7.406 1.00 78.06 89 THR A N 1
ATOM 700 C CA . THR A 1 89 ? 0.990 -1.314 -8.237 1.00 78.06 89 THR A CA 1
ATOM 701 C C . THR A 1 89 ? 0.430 -0.263 -9.179 1.00 78.06 89 THR A C 1
ATOM 703 O O . THR A 1 89 ? 0.065 -0.610 -10.302 1.00 78.06 89 THR A O 1
ATOM 706 N N . ASP A 1 90 ? 0.430 1.004 -8.771 1.00 78.50 90 ASP A N 1
ATOM 707 C CA . ASP A 1 90 ? -0.112 2.099 -9.566 1.00 78.50 90 ASP A CA 1
ATOM 708 C C . ASP A 1 90 ? 0.826 3.320 -9.622 1.00 78.50 90 ASP A C 1
ATOM 710 O O . ASP A 1 90 ? 1.864 3.406 -8.955 1.00 78.50 90 ASP A O 1
ATOM 714 N N . TRP A 1 91 ? 0.479 4.267 -10.493 1.00 77.44 91 TRP A N 1
ATOM 715 C CA . TRP A 1 91 ? 1.280 5.464 -10.723 1.00 77.44 91 TRP A CA 1
ATOM 716 C C . TRP A 1 91 ? 1.200 6.474 -9.567 1.00 77.44 91 TRP A C 1
ATOM 718 O O . TRP A 1 91 ? 2.171 7.198 -9.334 1.00 77.44 91 TRP A O 1
ATOM 728 N N . TYR A 1 92 ? 0.086 6.526 -8.830 1.00 80.44 92 TYR A N 1
ATOM 729 C CA . TYR A 1 92 ? -0.085 7.409 -7.675 1.00 80.44 92 TYR A CA 1
ATOM 730 C C . TYR A 1 92 ? 0.795 6.943 -6.513 1.00 80.44 92 TYR A C 1
ATOM 732 O O . TYR A 1 92 ? 1.509 7.750 -5.922 1.00 80.44 92 TYR A O 1
ATOM 740 N N . GLU A 1 93 ? 0.804 5.641 -6.235 1.00 82.56 93 GLU A N 1
ATOM 741 C CA . GLU A 1 93 ? 1.661 4.955 -5.272 1.00 82.56 93 GLU A CA 1
ATOM 742 C C . GLU A 1 93 ? 3.130 5.194 -5.625 1.00 82.56 93 GLU A C 1
ATOM 744 O O . GLU A 1 93 ? 3.932 5.520 -4.749 1.00 82.56 93 GLU A O 1
ATOM 749 N N . ARG A 1 94 ? 3.482 5.132 -6.918 1.00 81.50 94 ARG A N 1
ATOM 750 C CA . ARG A 1 94 ? 4.835 5.459 -7.383 1.00 81.50 94 ARG A CA 1
ATOM 751 C C . ARG A 1 94 ? 5.196 6.916 -7.134 1.00 81.50 94 ARG A C 1
ATOM 753 O O . ARG A 1 94 ? 6.260 7.190 -6.582 1.00 81.50 94 ARG A O 1
ATOM 760 N N . ARG A 1 95 ? 4.319 7.843 -7.509 1.00 80.56 95 ARG A N 1
ATOM 761 C CA . ARG A 1 95 ? 4.529 9.276 -7.287 1.00 80.56 95 ARG A CA 1
ATOM 762 C C . ARG A 1 95 ? 4.685 9.585 -5.798 1.00 80.56 95 ARG A C 1
ATOM 764 O O . ARG A 1 95 ? 5.586 10.332 -5.431 1.00 80.56 95 ARG A O 1
ATOM 771 N N . LEU A 1 96 ? 3.845 8.995 -4.950 1.00 81.88 96 LEU A N 1
ATOM 772 C CA . LEU A 1 96 ? 3.911 9.154 -3.499 1.00 81.88 96 LEU A CA 1
ATOM 773 C C . LEU A 1 96 ? 5.207 8.562 -2.931 1.00 81.88 96 LEU A C 1
ATOM 775 O O . LEU A 1 96 ? 5.850 9.184 -2.088 1.00 81.88 96 LEU A O 1
ATOM 779 N N . PHE A 1 97 ? 5.626 7.390 -3.415 1.00 84.56 97 PHE A N 1
ATOM 780 C CA . PHE A 1 97 ? 6.910 6.790 -3.060 1.00 84.56 97 PHE A CA 1
ATOM 781 C C . PHE A 1 97 ? 8.074 7.723 -3.397 1.00 84.56 97 PHE A C 1
ATOM 783 O O . PHE A 1 97 ? 8.931 7.966 -2.546 1.00 84.56 97 PHE A O 1
ATOM 790 N N . ASP A 1 98 ? 8.088 8.276 -4.610 1.00 79.88 98 ASP A N 1
ATOM 791 C CA . ASP A 1 98 ? 9.137 9.191 -5.055 1.00 79.88 98 ASP A CA 1
ATOM 792 C C . ASP A 1 98 ? 9.129 10.492 -4.227 1.00 79.88 98 ASP A C 1
ATOM 794 O O . ASP A 1 98 ? 10.189 10.948 -3.803 1.00 79.88 98 ASP A O 1
ATOM 798 N N . GLN A 1 99 ? 7.954 11.032 -3.882 1.00 81.75 99 GLN A N 1
ATOM 799 C CA . GLN A 1 99 ? 7.827 12.202 -2.999 1.00 81.75 99 GLN A CA 1
ATOM 800 C C . GLN A 1 99 ? 8.367 11.951 -1.583 1.00 81.75 99 GLN A C 1
ATOM 802 O O . GLN A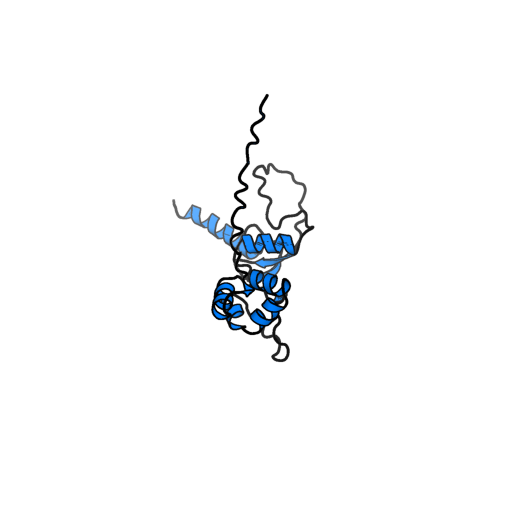 1 99 ? 9.107 12.777 -1.051 1.00 81.75 99 GLN A O 1
ATOM 807 N N . LEU A 1 100 ? 7.997 10.827 -0.964 1.00 82.56 100 LEU A N 1
ATOM 808 C CA . LEU A 1 100 ? 8.334 10.540 0.435 1.00 82.56 100 LEU A CA 1
ATOM 809 C C . LEU A 1 100 ? 9.775 10.057 0.615 1.00 82.56 100 LEU A C 1
ATOM 811 O O . LEU 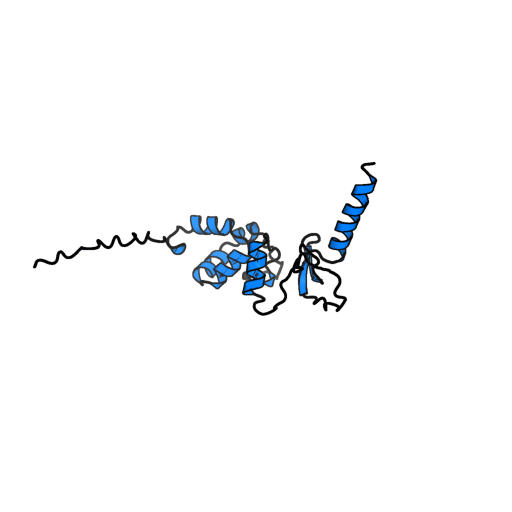A 1 100 ? 10.399 10.341 1.636 1.00 82.56 100 LEU A O 1
ATOM 815 N N . HIS A 1 101 ? 10.310 9.320 -0.357 1.00 77.06 101 HIS A N 1
ATOM 816 C CA . HIS A 1 101 ? 11.613 8.667 -0.227 1.00 77.06 101 HIS A CA 1
ATOM 817 C C . HIS A 1 101 ? 12.712 9.290 -1.092 1.00 77.06 101 HIS A C 1
ATOM 819 O O . HIS A 1 101 ? 13.880 8.942 -0.908 1.00 77.06 101 HIS A O 1
ATOM 825 N N . GLN A 1 102 ? 12.383 10.227 -1.990 1.00 70.38 102 GLN A N 1
ATOM 826 C CA . GLN A 1 102 ? 13.361 10.964 -2.800 1.00 70.38 102 GLN A CA 1
ATOM 827 C C . GLN A 1 102 ? 13.093 12.485 -2.830 1.00 70.38 102 GLN A C 1
ATOM 829 O O . GLN A 1 102 ? 13.060 13.085 -3.903 1.00 70.38 102 GLN A O 1
ATOM 834 N N . PRO A 1 103 ? 12.957 13.159 -1.671 1.00 50.47 103 PRO A N 1
ATOM 835 C CA . PRO A 1 103 ? 12.455 14.536 -1.613 1.00 50.47 103 PRO A CA 1
ATOM 836 C C . PRO A 1 103 ? 13.353 15.598 -2.278 1.00 50.47 103 PRO A C 1
ATOM 838 O O . PRO A 1 103 ? 12.890 16.706 -2.511 1.00 50.47 103 PRO A O 1
ATOM 841 N N . ASN A 1 104 ? 14.621 15.292 -2.593 1.00 55.34 104 ASN A N 1
ATOM 842 C CA . ASN A 1 104 ? 15.606 16.276 -3.074 1.00 55.34 104 ASN A CA 1
ATOM 843 C C . ASN A 1 104 ? 16.357 15.881 -4.353 1.00 55.34 104 ASN A C 1
ATOM 845 O O . ASN A 1 104 ? 17.332 16.537 -4.727 1.00 55.34 104 ASN A O 1
ATOM 849 N N . SER A 1 105 ? 15.935 14.838 -5.068 1.00 54.78 105 SER A N 1
ATOM 850 C CA . SER A 1 105 ? 16.344 14.734 -6.467 1.00 54.78 105 SER A CA 1
ATOM 851 C C . SER A 1 105 ? 15.445 15.682 -7.250 1.00 54.78 105 SER A C 1
ATOM 853 O O . SER A 1 105 ? 14.327 15.309 -7.582 1.00 54.78 105 SER A O 1
ATOM 855 N N . GLY A 1 106 ? 15.903 16.896 -7.567 1.00 53.25 106 GLY A N 1
ATOM 856 C CA . GLY A 1 106 ? 15.247 17.801 -8.531 1.00 53.25 106 GLY A CA 1
ATOM 857 C C . GLY A 1 106 ? 15.186 17.241 -9.966 1.00 53.25 106 GLY A C 1
ATOM 858 O O . GLY A 1 106 ? 15.279 17.981 -10.933 1.00 53.25 106 GLY A O 1
ATOM 859 N N . LEU A 1 107 ? 15.110 15.920 -10.095 1.00 46.53 107 LEU A N 1
ATOM 860 C CA . LEU A 1 107 ? 15.101 15.100 -11.285 1.00 46.53 107 LEU A CA 1
ATOM 861 C C . LEU A 1 107 ? 13.995 14.079 -11.032 1.00 46.53 107 LEU A C 1
ATOM 863 O O . LEU A 1 107 ? 14.205 13.093 -10.321 1.00 46.53 107 LEU A O 1
ATOM 867 N N . GLY A 1 108 ? 12.794 14.369 -11.528 1.00 49.12 108 GLY A N 1
ATOM 868 C CA . GLY A 1 108 ? 11.699 13.411 -11.490 1.00 49.12 108 GLY A CA 1
ATOM 869 C C . GLY A 1 108 ? 12.140 12.082 -12.106 1.00 49.12 108 GLY A C 1
ATOM 870 O O . GLY A 1 108 ? 12.893 12.052 -13.079 1.00 49.12 108 GLY A O 1
ATOM 871 N N . TYR A 1 109 ? 11.686 10.965 -11.535 1.00 46.03 109 TYR A N 1
ATOM 872 C CA . TYR A 1 109 ? 11.824 9.648 -12.154 1.00 46.03 109 TYR A CA 1
ATOM 873 C C . TYR A 1 109 ? 10.834 9.520 -13.310 1.00 46.03 109 TYR A C 1
ATOM 875 O O . TYR A 1 109 ? 9.820 8.837 -13.227 1.00 46.03 109 TYR A O 1
ATOM 883 N N . GLY A 1 110 ? 11.143 10.212 -14.392 1.00 47.28 110 GLY A N 1
ATOM 884 C CA . GLY A 1 110 ? 10.446 10.144 -15.660 1.00 47.28 110 GLY A CA 1
ATOM 885 C C . GLY A 1 110 ? 11.155 11.073 -16.636 1.00 47.28 110 GLY A C 1
ATOM 886 O O . GLY A 1 110 ? 11.716 12.078 -16.192 1.00 47.28 110 GLY A O 1
ATOM 887 N N . PRO A 1 111 ? 11.181 10.762 -17.941 1.00 46.56 111 PRO A N 1
ATOM 888 C CA . PRO A 1 111 ? 11.433 11.810 -18.917 1.00 46.56 111 PRO A CA 1
ATOM 889 C C . PRO A 1 111 ? 10.464 12.947 -18.590 1.00 46.56 111 PRO A C 1
ATOM 891 O O . PRO A 1 111 ? 9.252 12.737 -18.500 1.00 46.56 111 PRO A O 1
ATOM 894 N N . GLN A 1 112 ? 11.004 14.126 -18.298 1.00 47.41 112 GLN A N 1
ATOM 895 C CA . GLN A 1 112 ? 10.203 15.330 -18.367 1.00 47.41 112 GLN A CA 1
ATOM 896 C C . GLN A 1 112 ? 9.840 15.424 -19.845 1.00 47.41 112 GLN A C 1
ATOM 898 O O . GLN A 1 112 ? 10.707 15.706 -20.665 1.00 47.41 112 GLN A O 1
ATOM 903 N N . TRP A 1 113 ? 8.611 15.034 -20.189 1.00 47.94 113 TRP A N 1
ATOM 904 C CA . TRP A 1 113 ? 8.060 15.248 -21.519 1.00 47.94 113 TRP A CA 1
ATOM 905 C C . TRP A 1 113 ? 7.869 16.759 -21.652 1.00 47.94 113 TRP A C 1
ATOM 907 O O . TRP A 1 113 ? 6.783 17.288 -21.442 1.00 47.94 113 TRP A O 1
ATOM 917 N N . ASP A 1 114 ? 8.969 17.478 -21.858 1.00 47.50 114 ASP A N 1
ATOM 918 C CA . ASP A 1 114 ? 8.889 18.784 -22.473 1.00 47.50 114 ASP A CA 1
ATOM 919 C C . ASP A 1 114 ? 8.534 18.492 -23.928 1.00 47.50 114 ASP A C 1
ATOM 921 O O . ASP A 1 114 ? 9.365 18.010 -24.696 1.00 47.50 114 ASP A O 1
ATOM 925 N N . ASP A 1 115 ? 7.300 18.807 -24.321 1.00 49.88 115 ASP A N 1
ATOM 926 C CA . ASP A 1 115 ? 6.803 18.699 -25.703 1.00 49.88 115 ASP A CA 1
ATOM 927 C C . ASP A 1 115 ? 7.565 19.620 -26.695 1.00 49.88 115 ASP A C 1
ATOM 929 O O . ASP A 1 115 ? 7.139 19.844 -27.825 1.00 49.88 115 ASP A O 1
ATOM 933 N N . ASN A 1 116 ? 8.706 20.178 -26.276 1.00 51.31 116 ASN A N 1
ATOM 934 C CA . ASN A 1 116 ? 9.552 21.125 -26.990 1.00 51.31 116 ASN A CA 1
ATOM 935 C C . ASN A 1 116 ? 11.013 20.640 -27.096 1.00 51.31 116 ASN A C 1
ATOM 937 O O . ASN A 1 116 ? 11.940 21.451 -27.041 1.00 51.31 116 ASN A O 1
ATOM 941 N N . GLU A 1 117 ? 11.261 19.338 -27.266 1.00 48.53 117 GLU A N 1
ATOM 942 C CA . GLU A 1 117 ? 12.603 18.825 -27.585 1.00 48.53 117 GLU A CA 1
ATOM 943 C C . GLU A 1 117 ? 12.995 19.151 -29.042 1.00 48.53 117 GLU A C 1
ATOM 945 O O . GLU A 1 117 ? 12.973 18.320 -29.947 1.00 48.53 117 GLU A O 1
ATOM 950 N N . LYS A 1 118 ? 13.397 20.405 -29.276 1.00 46.38 118 LYS A N 1
ATOM 951 C CA . LYS A 1 118 ? 14.346 20.739 -30.343 1.00 46.38 118 LYS A CA 1
ATOM 952 C C . LYS A 1 118 ? 15.757 20.626 -29.773 1.00 46.38 118 LYS A C 1
ATOM 954 O O . LYS A 1 118 ? 16.224 21.528 -29.085 1.00 46.38 118 LYS A O 1
ATOM 959 N N . GLU A 1 119 ? 16.382 19.482 -30.044 1.00 47.78 119 GLU A N 1
ATOM 960 C CA . GLU A 1 119 ? 17.831 19.255 -30.148 1.00 47.78 119 GLU A CA 1
ATOM 961 C C . GLU A 1 119 ? 18.727 20.221 -29.349 1.00 47.78 119 GLU A C 1
ATOM 963 O O . GLU A 1 119 ? 19.313 21.158 -29.892 1.00 47.78 119 GLU A O 1
ATOM 968 N N . SER A 1 120 ? 18.901 19.971 -28.050 1.00 48.62 120 SER A N 1
ATOM 969 C CA . SER A 1 120 ? 20.005 20.569 -27.293 1.00 48.62 120 SER A CA 1
ATOM 970 C C . SER A 1 120 ? 20.965 19.472 -26.854 1.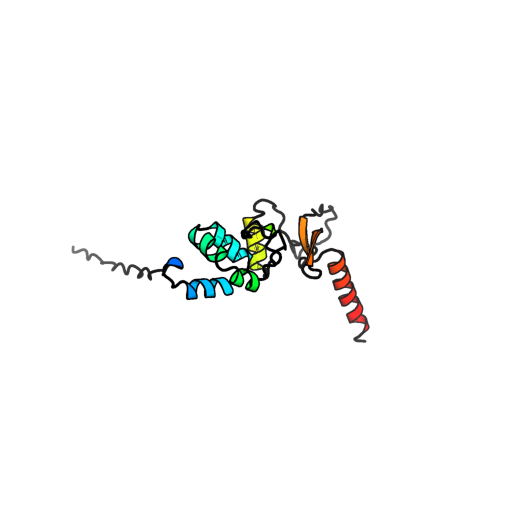00 48.62 120 SER A C 1
ATOM 972 O O . SER A 1 120 ? 20.756 18.777 -25.862 1.00 48.62 120 SER A O 1
ATOM 974 N N . SER A 1 121 ? 22.035 19.309 -27.629 1.00 52.66 121 SER A N 1
ATOM 975 C CA . SER A 1 121 ? 23.055 18.253 -27.566 1.00 52.66 121 SER A CA 1
ATOM 976 C C . SER A 1 121 ? 23.966 18.283 -26.325 1.00 52.66 121 SER A C 1
ATOM 978 O O . SER A 1 121 ? 25.143 17.922 -26.400 1.00 52.66 121 SER A O 1
ATOM 980 N N . LYS A 1 122 ? 23.473 18.717 -25.161 1.00 51.97 122 LYS A N 1
ATOM 981 C CA . LYS A 1 122 ? 24.236 18.697 -23.905 1.00 51.97 122 LYS A CA 1
ATOM 982 C C . LYS A 1 122 ? 23.850 17.466 -23.096 1.00 51.97 122 LYS A C 1
ATOM 984 O O . LYS A 1 122 ? 22.857 17.465 -22.382 1.00 51.97 122 LYS A O 1
ATOM 989 N N . GLY A 1 123 ? 24.669 16.422 -23.240 1.00 48.56 123 GLY A N 1
ATOM 990 C CA . GLY A 1 123 ? 24.480 15.092 -22.664 1.00 48.56 123 GLY A CA 1
ATOM 991 C C . GLY A 1 123 ? 23.995 15.096 -21.216 1.00 48.56 123 GLY A C 1
ATOM 992 O O . GLY A 1 123 ? 24.751 15.359 -20.278 1.00 48.56 123 GLY A O 1
ATOM 993 N N . THR A 1 124 ? 22.729 14.743 -21.038 1.00 52.50 124 THR A N 1
ATOM 994 C CA . THR A 1 124 ? 22.126 14.451 -19.744 1.00 52.50 124 THR A CA 1
ATOM 995 C C . THR A 1 124 ? 22.818 13.221 -19.167 1.00 52.50 124 THR A C 1
ATOM 997 O O . THR A 1 124 ? 22.751 12.118 -19.712 1.00 52.50 124 THR A O 1
ATOM 1000 N N . VAL A 1 125 ? 23.523 13.398 -18.050 1.00 53.00 125 VAL A N 1
ATOM 1001 C CA . VAL A 1 125 ? 24.144 12.289 -17.320 1.00 53.00 125 VAL A CA 1
ATOM 1002 C C . VAL A 1 125 ? 23.027 11.411 -16.756 1.00 53.00 125 VAL A C 1
ATOM 1004 O O . VAL A 1 125 ? 22.457 11.708 -15.706 1.00 53.00 125 VAL A O 1
ATOM 1007 N N . LEU A 1 126 ? 22.700 10.324 -17.458 1.00 58.06 126 LEU A N 1
ATOM 1008 C CA . LEU A 1 126 ? 21.696 9.351 -17.029 1.00 58.06 126 LEU A CA 1
ATOM 1009 C C . LEU A 1 126 ? 22.140 8.700 -15.710 1.00 58.06 126 LEU A C 1
ATOM 1011 O O . LEU A 1 126 ? 22.985 7.798 -15.679 1.00 58.06 126 LEU A O 1
ATOM 1015 N N . ARG A 1 127 ? 21.578 9.164 -14.589 1.00 50.09 127 ARG A N 1
ATOM 1016 C CA . ARG A 1 127 ? 21.840 8.580 -13.270 1.00 50.09 127 ARG A CA 1
ATOM 1017 C C . ARG A 1 127 ? 21.134 7.233 -13.143 1.00 50.09 127 ARG A C 1
ATOM 1019 O O . ARG A 1 127 ? 19.915 7.129 -13.219 1.00 50.09 127 ARG A O 1
ATOM 1026 N N . ARG A 1 128 ? 21.925 6.190 -12.887 1.00 53.38 128 ARG A N 1
ATOM 1027 C CA . ARG A 1 128 ? 21.435 4.846 -12.555 1.00 53.38 128 ARG A CA 1
ATOM 1028 C C . ARG A 1 128 ? 20.856 4.857 -11.142 1.00 53.38 128 ARG A C 1
ATOM 1030 O O . ARG A 1 128 ? 21.594 5.134 -10.196 1.00 53.38 128 ARG A O 1
ATOM 1037 N N . SER A 1 129 ? 19.598 4.473 -10.976 1.00 56.22 129 SER A N 1
ATOM 1038 C CA . SER A 1 129 ? 19.025 4.185 -9.657 1.00 56.22 129 SER A CA 1
ATOM 1039 C C . SER A 1 129 ? 18.593 2.748 -9.528 1.00 56.22 129 SER A C 1
ATOM 1041 O O . SER A 1 129 ? 18.440 2.017 -10.506 1.00 56.22 129 SER A O 1
ATOM 1043 N N . TYR A 1 130 ? 18.427 2.339 -8.274 1.00 58.31 130 TYR A N 1
ATOM 1044 C CA . TYR A 1 130 ? 17.768 1.090 -7.970 1.00 58.31 130 TYR A CA 1
ATOM 1045 C C . TYR A 1 130 ? 16.300 1.188 -8.352 1.00 58.31 130 TYR A C 1
ATOM 1047 O O . TYR A 1 130 ? 15.543 1.952 -7.763 1.00 58.31 130 TYR A O 1
ATOM 1055 N N . ALA A 1 131 ? 15.915 0.388 -9.333 1.00 65.38 131 ALA A N 1
ATOM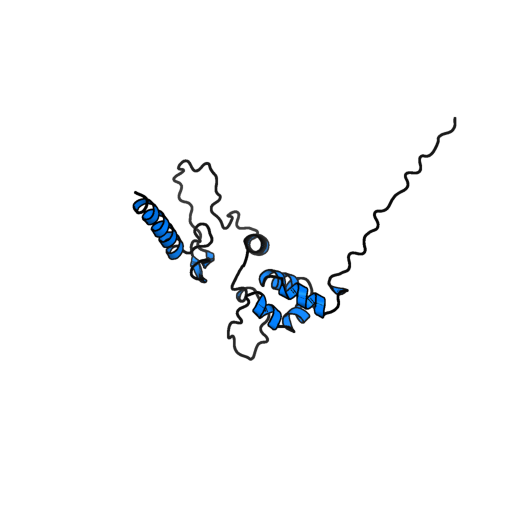 1056 C CA . ALA A 1 131 ? 14.552 0.309 -9.795 1.00 65.38 131 ALA A CA 1
ATOM 1057 C C . ALA A 1 131 ? 14.186 -1.125 -10.161 1.00 65.38 131 ALA A C 1
ATOM 1059 O O . ALA A 1 131 ? 15.047 -1.953 -10.480 1.00 65.38 131 ALA A O 1
ATOM 1060 N N . ARG A 1 132 ? 12.884 -1.411 -10.121 1.00 64.88 132 ARG A N 1
ATOM 1061 C CA . ARG A 1 132 ? 12.322 -2.647 -10.649 1.00 64.88 132 ARG A CA 1
ATOM 1062 C C . ARG A 1 132 ? 11.791 -2.384 -12.048 1.00 64.88 132 ARG A C 1
ATOM 1064 O O . ARG A 1 132 ? 10.953 -1.508 -12.222 1.00 64.88 132 ARG A O 1
ATOM 1071 N N . CYS A 1 133 ? 12.255 -3.154 -13.025 1.00 73.62 133 CYS A N 1
ATOM 1072 C CA . CYS A 1 133 ? 11.654 -3.127 -14.350 1.00 73.62 133 CYS A CA 1
ATOM 1073 C C . CYS A 1 133 ? 10.206 -3.629 -14.278 1.00 73.62 133 CYS A C 1
ATOM 1075 O O . CYS A 1 133 ? 9.979 -4.733 -13.780 1.00 73.62 133 CYS A O 1
ATOM 1077 N N . MET A 1 134 ? 9.249 -2.868 -14.808 1.00 68.38 134 MET A N 1
ATOM 1078 C CA . MET A 1 134 ? 7.832 -3.253 -14.807 1.00 68.38 134 MET A CA 1
ATOM 1079 C C . MET A 1 134 ? 7.547 -4.477 -15.688 1.00 68.38 134 MET A C 1
ATOM 1081 O O . MET A 1 134 ? 6.726 -5.308 -15.316 1.00 68.38 134 MET A O 1
ATOM 1085 N N . HIS A 1 135 ? 8.284 -4.655 -16.788 1.00 75.88 135 HIS A N 1
ATOM 1086 C CA . HIS A 1 135 ? 8.114 -5.795 -17.693 1.00 75.88 135 HIS A CA 1
ATOM 1087 C C . HIS A 1 135 ? 8.762 -7.080 -17.157 1.00 75.88 135 HIS A C 1
ATOM 1089 O O . HIS A 1 135 ? 8.081 -8.063 -16.885 1.00 75.88 135 HIS A O 1
ATOM 1095 N N . CYS A 1 136 ? 10.081 -7.090 -16.928 1.00 77.50 136 CYS A N 1
ATOM 1096 C CA . CYS A 1 136 ? 10.778 -8.313 -16.502 1.00 77.50 136 CYS A CA 1
ATOM 1097 C C . CYS A 1 136 ? 10.891 -8.488 -14.983 1.00 77.50 136 CYS A C 1
ATOM 1099 O O . CYS A 1 136 ? 11.495 -9.457 -14.521 1.00 77.50 136 CYS A O 1
ATOM 1101 N N . SER A 1 137 ? 10.370 -7.556 -14.179 1.00 71.50 137 SER A N 1
ATOM 1102 C CA . SER A 1 137 ? 10.428 -7.611 -12.713 1.00 71.50 137 SER A CA 1
ATOM 1103 C C . SER A 1 137 ? 11.842 -7.655 -12.102 1.00 71.50 137 SER A C 1
ATOM 1105 O O . SER A 1 137 ? 11.953 -7.825 -10.882 1.00 71.50 137 SER A O 1
ATOM 1107 N N . LYS A 1 138 ? 12.916 -7.481 -12.890 1.00 71.31 138 LYS A N 1
ATOM 1108 C CA . LYS A 1 138 ? 14.301 -7.426 -12.394 1.00 71.31 138 LYS A CA 1
ATOM 1109 C C . LYS A 1 138 ? 14.510 -6.165 -11.562 1.00 71.31 138 LYS A C 1
ATOM 1111 O O . LYS A 1 138 ? 14.171 -5.072 -12.008 1.00 71.31 138 LYS A O 1
ATOM 1116 N N . VAL A 1 139 ? 15.080 -6.329 -10.370 1.00 58.03 139 VAL A N 1
ATOM 1117 C CA . VAL A 1 139 ? 15.472 -5.238 -9.469 1.00 58.03 139 VAL A CA 1
ATOM 1118 C C . VAL A 1 139 ? 16.978 -5.041 -9.583 1.00 58.03 139 VAL A C 1
ATOM 1120 O O . VAL A 1 139 ? 17.728 -6.013 -9.527 1.00 58.03 139 VAL A O 1
ATOM 1123 N N . GLY A 1 140 ? 17.431 -3.805 -9.755 1.00 66.88 140 GLY A N 1
ATOM 1124 C CA . GLY A 1 140 ? 18.855 -3.503 -9.891 1.00 66.88 140 GLY A CA 1
ATOM 1125 C C . GLY A 1 140 ? 19.101 -2.038 -10.216 1.00 66.88 140 GLY A C 1
ATOM 1126 O O . GLY A 1 140 ? 18.156 -1.257 -10.310 1.00 66.88 140 GLY A O 1
ATOM 1127 N N . ARG A 1 141 ? 20.373 -1.659 -10.376 1.00 59.16 141 ARG A N 1
ATOM 1128 C CA . ARG A 1 141 ? 20.743 -0.322 -10.856 1.00 59.16 141 ARG A CA 1
ATOM 1129 C C . ARG A 1 141 ? 20.551 -0.249 -12.363 1.00 59.16 141 ARG A C 1
ATOM 1131 O O . ARG A 1 141 ? 21.444 -0.641 -13.113 1.00 59.16 141 ARG A O 1
ATOM 1138 N N . PHE A 1 142 ? 19.412 0.269 -12.792 1.00 63.19 142 PHE A N 1
ATOM 1139 C CA . PHE A 1 142 ? 19.116 0.462 -14.205 1.00 63.19 142 PHE A CA 1
ATOM 1140 C C . PHE A 1 142 ? 18.836 1.936 -14.473 1.00 63.19 142 PHE A C 1
ATOM 1142 O O . PHE A 1 142 ? 18.364 2.668 -13.606 1.00 63.19 142 PHE A O 1
ATOM 1149 N N . ILE A 1 143 ? 19.143 2.368 -15.691 1.00 64.94 143 ILE A N 1
ATOM 1150 C CA . ILE A 1 143 ? 18.484 3.542 -16.250 1.00 64.94 143 ILE A CA 1
ATOM 1151 C C . ILE A 1 143 ? 17.074 3.050 -16.562 1.00 64.94 143 ILE A C 1
ATOM 1153 O O . ILE A 1 143 ? 16.913 2.117 -17.355 1.00 64.94 143 ILE A O 1
ATOM 1157 N N . LEU A 1 144 ? 16.085 3.567 -15.837 1.00 58.78 144 LEU A N 1
ATOM 1158 C CA . LEU A 1 144 ? 14.698 3.346 -16.209 1.00 58.78 144 LEU A CA 1
ATOM 1159 C C . LEU A 1 144 ? 14.409 4.224 -17.416 1.00 58.78 144 LEU A C 1
ATOM 1161 O O . LEU A 1 144 ? 14.560 5.440 -17.343 1.00 58.78 144 LEU A O 1
ATOM 1165 N N . TYR A 1 145 ? 14.006 3.588 -18.504 1.00 60.00 145 TYR A N 1
ATOM 1166 C CA . TYR A 1 145 ? 13.465 4.272 -19.667 1.00 60.00 145 TYR A CA 1
ATOM 1167 C C . TYR A 1 145 ? 11.947 4.362 -19.495 1.00 60.00 145 TYR A C 1
ATOM 1169 O O . TYR A 1 145 ? 11.341 3.407 -18.994 1.00 60.00 145 TYR A O 1
ATOM 1177 N N . GLY A 1 146 ? 11.355 5.496 -19.892 1.00 62.91 146 GLY A N 1
ATOM 1178 C CA . GLY A 1 146 ? 9.904 5.730 -19.933 1.00 62.91 146 GLY A CA 1
ATOM 1179 C C . GLY A 1 146 ? 9.116 5.046 -18.807 1.00 62.91 146 GLY A C 1
ATOM 1180 O O . GLY A 1 146 ? 9.347 5.313 -17.629 1.00 62.91 146 GLY A O 1
ATOM 1181 N N . TYR A 1 147 ? 8.225 4.125 -19.188 1.00 59.81 147 TYR A N 1
ATOM 1182 C CA . TYR A 1 147 ? 7.296 3.326 -18.366 1.00 59.81 147 TYR A CA 1
ATOM 1183 C C . TYR A 1 147 ? 7.945 2.369 -17.338 1.00 59.81 147 TYR A C 1
ATOM 1185 O O . TYR A 1 147 ? 7.471 1.256 -17.112 1.00 59.81 147 TYR A O 1
ATOM 1193 N N . GLY A 1 148 ? 9.071 2.741 -16.731 1.00 66.12 148 GLY A N 1
ATOM 1194 C CA . GLY A 1 148 ? 9.749 1.913 -15.739 1.00 66.12 148 GLY A CA 1
ATOM 1195 C C . GLY A 1 148 ? 10.329 0.631 -16.335 1.00 66.12 148 GLY A C 1
ATOM 1196 O O . GLY A 1 148 ? 10.399 -0.396 -15.655 1.00 66.12 148 GLY A O 1
ATOM 1197 N N . LEU A 1 149 ? 10.752 0.659 -17.599 1.00 70.75 149 LEU A N 1
ATOM 1198 C CA . LEU A 1 149 ? 11.383 -0.481 -18.257 1.00 70.75 149 LEU A CA 1
ATOM 1199 C C . LEU A 1 149 ? 12.902 -0.428 -18.071 1.00 70.75 149 LEU A C 1
ATOM 1201 O O . LEU A 1 149 ? 13.521 0.631 -18.157 1.00 70.75 149 LEU A O 1
ATOM 1205 N N . CYS A 1 150 ? 13.529 -1.579 -17.806 1.00 76.50 150 CYS A N 1
ATOM 1206 C CA . CYS A 1 150 ? 14.978 -1.666 -17.957 1.00 76.50 150 CYS A CA 1
ATOM 1207 C C . CYS A 1 150 ? 15.321 -1.634 -19.447 1.00 76.50 150 CYS A C 1
ATOM 1209 O O . CYS A 1 150 ? 14.509 -2.064 -20.266 1.00 76.50 150 CYS A O 1
ATOM 1211 N N . LYS A 1 151 ? 16.539 -1.188 -19.777 1.00 77.12 151 LYS A N 1
ATOM 1212 C CA . LYS A 1 151 ? 17.025 -1.074 -21.162 1.00 77.12 151 LYS A CA 1
ATOM 1213 C C . LYS A 1 151 ? 16.618 -2.255 -22.065 1.00 77.12 151 LYS A C 1
ATOM 1215 O O . LYS A 1 151 ? 15.942 -2.010 -23.055 1.00 77.12 151 LYS A O 1
ATOM 1220 N N . PRO A 1 152 ? 16.858 -3.528 -21.680 1.00 78.88 152 PRO A N 1
ATOM 1221 C CA . PRO A 1 152 ? 16.515 -4.660 -22.543 1.00 78.88 152 PRO A CA 1
ATOM 1222 C C . PRO A 1 152 ? 15.010 -4.870 -22.755 1.00 78.88 152 PRO A C 1
ATOM 1224 O O . PRO A 1 152 ? 14.616 -5.520 -23.711 1.00 78.88 152 PRO A O 1
ATOM 1227 N N . CYS A 1 153 ? 14.158 -4.420 -21.829 1.00 78.75 153 CYS A N 1
ATOM 1228 C CA . CYS A 1 153 ? 12.702 -4.501 -21.990 1.00 78.75 153 CYS A CA 1
ATOM 1229 C C . CYS A 1 153 ? 12.149 -3.321 -22.785 1.00 78.75 153 CYS A C 1
ATOM 1231 O O . CYS A 1 153 ? 11.138 -3.475 -23.454 1.00 78.75 153 CYS A O 1
ATOM 1233 N N . TYR A 1 154 ? 12.803 -2.164 -22.688 1.00 77.25 154 TYR A N 1
ATOM 1234 C CA . TYR A 1 154 ? 12.460 -0.989 -23.472 1.00 77.25 154 TYR A CA 1
ATOM 1235 C C . TYR A 1 154 ? 12.787 -1.208 -24.952 1.00 77.25 154 TYR A C 1
ATOM 1237 O O . TYR A 1 154 ? 11.904 -1.070 -25.788 1.00 77.25 154 TYR A O 1
ATOM 1245 N N . GLU A 1 155 ? 14.004 -1.654 -25.271 1.00 79.06 155 GLU A N 1
ATOM 1246 C CA . GLU A 1 155 ? 14.425 -1.923 -26.657 1.00 79.06 155 GLU A CA 1
ATOM 1247 C C . GLU A 1 155 ? 13.505 -2.953 -27.332 1.00 79.06 155 GLU A C 1
ATOM 1249 O O . GLU A 1 155 ? 12.929 -2.675 -28.375 1.00 79.06 155 GLU A O 1
ATOM 1254 N N . LYS A 1 156 ? 13.200 -4.063 -26.646 1.00 76.12 156 LYS A N 1
ATOM 1255 C CA . LYS A 1 156 ? 12.242 -5.065 -27.144 1.00 76.12 156 LYS A CA 1
ATOM 1256 C C . LYS A 1 156 ? 10.825 -4.539 -27.375 1.00 76.12 156 LYS A C 1
ATOM 1258 O O . LYS A 1 156 ? 10.087 -5.128 -28.157 1.00 76.12 156 LYS A O 1
ATOM 1263 N N . SER A 1 157 ? 10.406 -3.503 -26.645 1.00 67.75 157 SER A N 1
ATOM 1264 C CA . SER A 1 157 ? 9.081 -2.909 -26.846 1.00 67.75 157 SER A CA 1
ATOM 1265 C C . SER A 1 157 ? 9.021 -2.043 -28.103 1.00 67.75 157 SER A C 1
ATOM 1267 O O . SER A 1 157 ? 7.958 -1.965 -28.704 1.00 67.75 157 SER A O 1
ATOM 1269 N N . TYR A 1 158 ? 10.150 -1.467 -28.529 1.00 60.50 158 TYR A N 1
ATOM 1270 C CA . TYR A 1 158 ? 10.254 -0.727 -29.789 1.00 60.50 158 TYR A CA 1
ATOM 1271 C C . TYR A 1 158 ? 10.406 -1.661 -30.989 1.00 60.50 158 TYR A C 1
ATOM 1273 O O . TYR A 1 158 ? 9.711 -1.457 -31.978 1.00 60.50 158 TYR A O 1
ATOM 1281 N N . ASP A 1 159 ? 11.178 -2.747 -30.857 1.00 58.91 159 ASP A N 1
ATOM 1282 C CA . ASP A 1 159 ? 11.265 -3.782 -31.901 1.00 58.91 159 ASP A CA 1
ATOM 1283 C C . ASP A 1 159 ? 9.877 -4.352 -32.254 1.00 58.91 159 ASP A C 1
ATOM 1285 O O . ASP A 1 159 ? 9.623 -4.753 -33.384 1.00 58.91 159 ASP A O 1
ATOM 1289 N N . PHE A 1 160 ? 8.947 -4.394 -31.292 1.00 44.91 160 PHE A N 1
ATOM 1290 C CA . PHE A 1 160 ? 7.570 -4.821 -31.544 1.00 44.91 160 PHE A CA 1
ATOM 1291 C C . PHE A 1 160 ? 6.768 -3.801 -32.366 1.00 44.91 160 PHE A C 1
ATOM 1293 O O . PHE A 1 160 ? 5.958 -4.204 -33.194 1.00 44.91 160 PHE A O 1
ATOM 1300 N N . VAL A 1 161 ? 6.984 -2.502 -32.143 1.00 50.06 161 VAL A N 1
ATOM 1301 C CA . VAL A 1 161 ? 6.262 -1.430 -32.846 1.00 50.06 161 VAL A CA 1
ATOM 1302 C C . VAL A 1 161 ? 6.767 -1.284 -34.280 1.00 50.06 161 VAL A C 1
ATOM 1304 O O . VAL A 1 161 ? 5.951 -1.172 -35.185 1.00 50.06 161 VAL A O 1
ATOM 1307 N N . GLU A 1 162 ? 8.077 -1.382 -34.514 1.00 52.94 162 GLU A N 1
ATOM 1308 C CA . GLU A 1 162 ? 8.636 -1.275 -35.873 1.00 52.94 162 GLU A CA 1
ATOM 1309 C C . GLU A 1 162 ? 8.248 -2.461 -36.774 1.00 52.94 162 GLU A C 1
ATOM 1311 O O . GLU A 1 162 ? 8.098 -2.292 -37.976 1.00 52.94 162 GLU A O 1
ATOM 1316 N N . ASN A 1 163 ? 7.992 -3.647 -36.209 1.00 45.78 163 ASN A N 1
ATOM 1317 C CA . ASN A 1 163 ? 7.529 -4.812 -36.979 1.00 45.78 163 ASN A CA 1
ATOM 1318 C C . ASN A 1 163 ? 6.007 -4.843 -37.230 1.00 45.78 163 ASN A C 1
ATOM 1320 O O . ASN A 1 163 ? 5.526 -5.733 -37.933 1.00 45.78 163 ASN A O 1
ATOM 1324 N N . LEU A 1 164 ? 5.227 -3.928 -36.644 1.00 48.94 164 LEU A N 1
ATOM 1325 C CA . LEU A 1 164 ? 3.778 -3.862 -36.869 1.00 48.94 164 LEU A CA 1
ATOM 1326 C C . LEU A 1 164 ? 3.430 -3.144 -38.181 1.00 48.94 164 LEU A C 1
ATOM 1328 O O . LEU A 1 164 ? 2.477 -3.554 -38.848 1.00 48.94 164 LEU A O 1
ATOM 1332 N N . ASP A 1 165 ? 4.222 -2.150 -38.585 1.00 50.31 165 ASP A N 1
ATOM 1333 C CA . ASP A 1 165 ? 3.956 -1.347 -39.787 1.00 50.31 165 ASP A CA 1
ATOM 1334 C C . ASP A 1 165 ? 4.166 -2.128 -41.099 1.00 50.31 165 ASP A C 1
ATOM 1336 O O . ASP A 1 165 ? 3.463 -1.884 -42.079 1.00 50.31 165 ASP A O 1
ATOM 1340 N N . ASP A 1 166 ? 5.023 -3.152 -41.105 1.00 54.56 166 ASP A N 1
ATOM 1341 C CA . ASP A 1 166 ? 5.297 -3.970 -42.300 1.00 54.56 166 ASP A CA 1
ATOM 1342 C C . ASP A 1 166 ? 4.224 -5.038 -42.596 1.00 54.56 166 ASP A C 1
ATOM 1344 O O . ASP A 1 166 ? 4.305 -5.748 -43.598 1.00 54.56 166 ASP A O 1
ATOM 1348 N N . SER A 1 167 ? 3.210 -5.184 -41.735 1.00 53.75 167 SER A N 1
ATOM 1349 C CA . SER A 1 167 ? 2.189 -6.244 -41.845 1.00 53.75 167 SER A CA 1
ATOM 1350 C C . SER A 1 167 ? 0.786 -5.752 -42.233 1.00 53.75 167 SER A C 1
ATOM 1352 O O . SER A 1 167 ? -0.149 -6.553 -42.289 1.00 53.75 167 SER A O 1
ATOM 1354 N N . ILE A 1 168 ? 0.633 -4.449 -42.511 1.00 52.41 168 ILE A N 1
ATOM 1355 C CA . ILE A 1 168 ? -0.649 -3.791 -42.852 1.00 52.41 168 ILE A CA 1
ATOM 1356 C C . ILE A 1 168 ? -0.644 -3.224 -44.298 1.00 52.41 168 ILE A C 1
ATOM 1358 O O . ILE A 1 168 ? -1.513 -2.437 -44.673 1.00 52.41 168 ILE A O 1
ATOM 1362 N N . LEU A 1 169 ? 0.291 -3.655 -45.150 1.00 46.12 169 LEU A N 1
ATOM 1363 C CA . LEU A 1 169 ? 0.311 -3.383 -46.598 1.00 46.12 169 LEU A CA 1
ATOM 1364 C C . LEU A 1 169 ? 0.271 -4.689 -47.397 1.00 46.12 169 LEU A C 1
ATOM 1366 O O . LEU A 1 169 ? -0.369 -4.679 -48.473 1.00 46.12 169 LEU A O 1
#

pLDDT: mean 71.78, std 16.88, range [44.91, 97.56]

Foldseek 3Di:
DDDDDDPPPPPPPPPPPPCDLVNDDLVVNLVVLLPDALLVLVVQLVPDVVSVVSCLVCCVSCVSNVFDPDPPDPPDSDRSDDVRRLDDDDPVSVVVCCCVPVVPPPDPLAPPPPVPPDDDPDDDPQFFDFAQAPVPSDTDRASQYHPRHGPVRVVVVVVVVVVVVVPPD

Secondary structure (DSSP, 8-state):
--------------------GGGS-HHHHHHHHHTS-HHHHHHHHHH-HHHHHHHHH-HHHHHHTT-------TTS-----GGG-----SHHHHHHHHHHH-TT-SS-SS----TT------------EEEE-TTT--EEEE-EETTTEEHHHHHHHHHHHHTTGGG--